Protein AF-A0A2M7GYN1-F1 (afdb_monomer_lite)

Organism: NCBI:txid2014291

Sequence (73 aa):
IPERAKYIRSIIAELERLHSHLLWMGLAGHFLGYDTVWMWSWKYREPVLDIMEAVTGNRQNYAMMKPGGVRRD

Radius of gyration: 14.6 Å; chains: 1; bounding box: 36×18×38 Å

pLDDT: mean 90.5, std 4.63, range [71.06, 95.38]

Foldseek 3Di:
DDPVLVVVVVVLVVLVVLLVVLCVQLVVCVVVVNNVSVVVSVVVNVVSQVVLCVFQVGSPCRCQDDPPGGPGD

InterPro domains:
  IPR001135 NADH-quinone oxidoreductase, subunit D [PF00346] (32-73)
  IPR029014 [NiFe]-hydrogenase, large subunit [G3DSA:1.10.645.10] (1-73)
  IPR029014 [NiFe]-hydrogenase, large subunit [SSF56762] (1-73)
  IPR052197 Complex I 49 kDa subunit-like [PTHR43485] (1-73)

Structure (mmCIF, N/CA/C/O backbone):
data_AF-A0A2M7GYN1-F1
#
_entry.id   AF-A0A2M7GYN1-F1
#
loop_
_atom_site.group_PDB
_atom_site.id
_at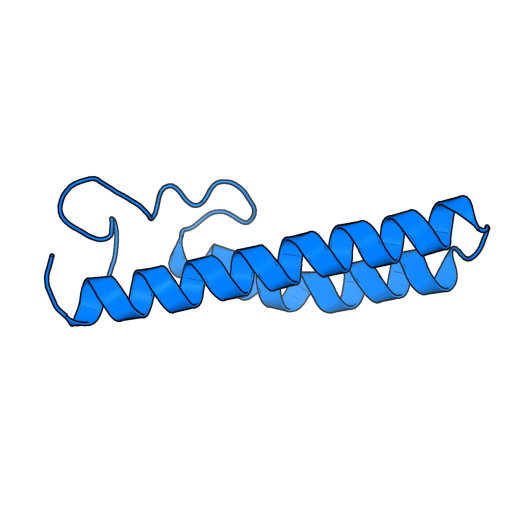om_site.type_symbol
_atom_site.label_atom_id
_atom_site.label_alt_id
_atom_site.label_comp_id
_atom_site.label_asym_id
_atom_site.label_entity_id
_atom_site.label_seq_id
_atom_site.pdbx_PDB_ins_code
_atom_site.Cartn_x
_atom_site.Cartn_y
_atom_site.Cartn_z
_atom_site.occupancy
_atom_site.B_iso_or_equiv
_atom_site.auth_seq_id
_atom_site.auth_comp_id
_atom_site.auth_asym_id
_atom_site.auth_atom_id
_atom_site.pdbx_PDB_model_num
ATOM 1 N N . ILE A 1 1 ? -11.970 -7.440 19.001 1.00 73.81 1 ILE A N 1
ATOM 2 C CA . ILE A 1 1 ? -11.812 -6.758 17.692 1.00 73.81 1 ILE A CA 1
ATOM 3 C C . ILE A 1 1 ? -13.119 -6.950 16.931 1.00 73.81 1 ILE A C 1
ATOM 5 O O . ILE A 1 1 ? -13.461 -8.111 16.709 1.00 73.81 1 ILE A O 1
ATOM 9 N N . PRO A 1 2 ? -13.848 -5.874 16.589 1.00 88.62 2 PRO A N 1
ATOM 10 C CA . PRO A 1 2 ? -15.061 -5.950 15.768 1.00 88.62 2 PRO A CA 1
ATOM 11 C C . PRO A 1 2 ? -14.797 -6.651 14.426 1.00 88.62 2 PRO A C 1
ATOM 13 O O . PRO A 1 2 ? -13.682 -6.567 13.912 1.00 88.62 2 PRO A O 1
ATOM 16 N N . GLU A 1 3 ? -15.791 -7.317 13.833 1.00 89.69 3 GLU A N 1
ATOM 17 C CA . GLU A 1 3 ? -15.610 -8.011 12.544 1.00 89.69 3 GLU A CA 1
ATOM 18 C C . GLU A 1 3 ? -15.148 -7.067 11.431 1.00 89.69 3 GLU A C 1
ATOM 20 O O . GLU A 1 3 ? -14.163 -7.366 10.758 1.00 89.69 3 GLU A O 1
ATOM 25 N N . ARG A 1 4 ? -15.751 -5.874 11.322 1.00 88.31 4 ARG A N 1
ATOM 26 C CA . ARG A 1 4 ? -15.339 -4.837 10.359 1.00 88.31 4 ARG A CA 1
ATOM 27 C C . ARG A 1 4 ? -13.853 -4.484 10.481 1.00 88.31 4 ARG A C 1
ATOM 29 O O . ARG A 1 4 ? -13.145 -4.411 9.480 1.00 88.31 4 ARG A O 1
ATOM 36 N N . ALA A 1 5 ? -13.348 -4.369 11.709 1.00 89.94 5 ALA A N 1
ATOM 37 C CA . ALA A 1 5 ? -11.937 -4.087 11.948 1.00 89.94 5 ALA A CA 1
ATOM 38 C C . ALA A 1 5 ? -11.025 -5.228 11.465 1.00 89.94 5 ALA A C 1
ATOM 40 O O . ALA A 1 5 ? -9.918 -4.953 11.018 1.00 89.94 5 ALA A O 1
ATOM 41 N N . LYS A 1 6 ? -11.456 -6.497 11.501 1.00 89.94 6 LYS A N 1
ATOM 42 C CA . LYS A 1 6 ? -10.660 -7.605 10.939 1.00 89.94 6 LYS A CA 1
ATOM 43 C C . LYS A 1 6 ? -10.518 -7.473 9.419 1.00 89.94 6 LYS A C 1
ATOM 45 O O . LYS A 1 6 ? -9.403 -7.608 8.923 1.00 89.94 6 LYS A O 1
ATOM 50 N N . TYR A 1 7 ? -11.603 -7.138 8.717 1.00 92.06 7 TYR A N 1
ATOM 51 C CA . TYR A 1 7 ? -11.591 -6.934 7.263 1.00 92.06 7 TYR A CA 1
ATOM 52 C C . TYR A 1 7 ? -10.730 -5.742 6.839 1.00 92.06 7 TYR A C 1
ATOM 54 O O . TYR A 1 7 ? -9.930 -5.849 5.913 1.00 92.06 7 TYR A O 1
ATOM 62 N N . ILE A 1 8 ? -10.836 -4.616 7.547 1.00 90.62 8 ILE A N 1
ATOM 63 C CA . ILE A 1 8 ? -10.010 -3.435 7.255 1.00 90.62 8 ILE A CA 1
ATOM 64 C C . ILE A 1 8 ? -8.528 -3.767 7.434 1.00 90.62 8 ILE A C 1
ATOM 66 O O . ILE A 1 8 ? -7.706 -3.440 6.582 1.00 90.62 8 ILE A O 1
ATOM 70 N N . ARG A 1 9 ? -8.180 -4.484 8.508 1.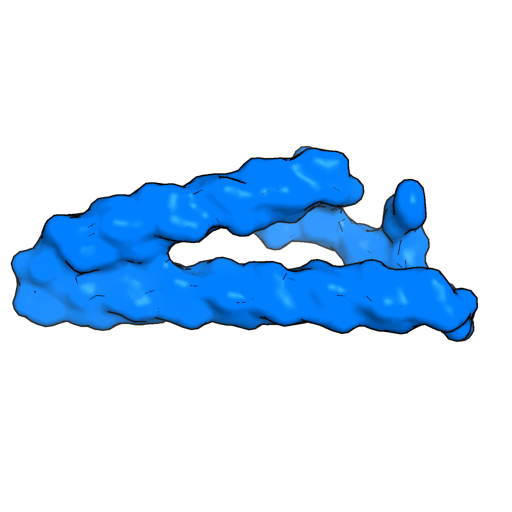00 90.69 9 ARG A N 1
ATOM 71 C CA . ARG A 1 9 ? -6.802 -4.923 8.747 1.00 90.69 9 ARG A CA 1
ATOM 72 C C . ARG A 1 9 ? -6.283 -5.852 7.653 1.00 90.69 9 ARG A C 1
ATOM 74 O O . ARG A 1 9 ? -5.147 -5.672 7.230 1.00 90.69 9 ARG A O 1
ATOM 81 N N . SER A 1 10 ? -7.084 -6.815 7.189 1.00 92.69 10 SER A N 1
ATOM 82 C CA . SER A 1 10 ? -6.660 -7.700 6.099 1.00 92.69 10 SER A CA 1
ATOM 83 C C . SER A 1 10 ? -6.455 -6.934 4.795 1.00 92.69 10 SER A C 1
ATOM 85 O O . SER A 1 10 ? -5.444 -7.137 4.138 1.00 92.69 10 SER A O 1
ATOM 87 N N . ILE A 1 11 ? -7.355 -6.005 4.453 1.00 91.62 11 ILE A N 1
ATOM 88 C CA . ILE A 1 11 ? -7.232 -5.198 3.229 1.00 91.62 11 ILE A CA 1
ATOM 89 C C . ILE A 1 11 ? -5.954 -4.353 3.267 1.00 91.62 11 ILE A C 1
ATOM 91 O O . ILE A 1 11 ? -5.179 -4.371 2.314 1.00 91.62 11 ILE A O 1
ATOM 95 N N . ILE A 1 12 ? -5.693 -3.663 4.380 1.00 91.44 12 ILE A N 1
ATOM 96 C CA . ILE A 1 12 ? -4.481 -2.846 4.539 1.00 91.44 12 ILE A CA 1
ATOM 97 C C . ILE A 1 12 ? -3.222 -3.714 4.458 1.00 91.44 12 ILE A C 1
ATOM 99 O O . ILE A 1 12 ? -2.274 -3.346 3.770 1.00 91.44 12 ILE A O 1
ATOM 103 N N . ALA A 1 13 ? -3.215 -4.881 5.107 1.00 92.25 13 ALA A N 1
ATOM 104 C CA . ALA A 1 13 ? -2.073 -5.791 5.066 1.00 92.25 13 ALA A CA 1
ATOM 105 C C . ALA A 1 13 ? -1.793 -6.325 3.647 1.00 92.25 13 ALA A C 1
ATOM 107 O O . ALA A 1 13 ? -0.634 -6.464 3.259 1.00 92.25 13 ALA A O 1
ATOM 108 N N . GLU A 1 14 ? -2.829 -6.599 2.850 1.00 93.56 14 GLU A N 1
ATOM 109 C CA . GLU A 1 14 ? -2.655 -7.020 1.454 1.00 93.56 14 GLU A CA 1
ATOM 110 C C . GLU A 1 14 ? -2.174 -5.878 0.549 1.00 93.56 14 GLU A C 1
ATOM 112 O O . GLU A 1 14 ? -1.320 -6.092 -0.314 1.00 93.56 14 GLU A O 1
ATOM 117 N N . LEU A 1 15 ? -2.642 -4.647 0.777 1.00 91.94 15 LEU A N 1
ATOM 118 C CA . LEU A 1 15 ? -2.121 -3.473 0.071 1.00 91.94 15 LEU A CA 1
ATOM 119 C C . LEU A 1 15 ? -0.645 -3.218 0.412 1.00 91.94 15 LEU A C 1
ATOM 121 O O . LEU A 1 15 ? 0.148 -2.958 -0.493 1.00 91.94 15 LEU A O 1
ATOM 125 N N . GLU A 1 16 ? -0.244 -3.360 1.681 1.00 92.25 16 GLU A N 1
ATOM 126 C CA . GLU A 1 16 ? 1.172 -3.310 2.078 1.00 92.25 16 GLU A CA 1
ATOM 127 C C . GLU A 1 16 ? 1.998 -4.423 1.421 1.00 92.25 16 GLU A C 1
ATOM 129 O O . GLU A 1 16 ? 3.127 -4.185 0.981 1.00 92.25 16 GLU A O 1
ATOM 134 N N . ARG A 1 17 ? 1.439 -5.634 1.304 1.00 93.94 17 ARG A N 1
ATOM 135 C CA . ARG A 1 17 ? 2.100 -6.750 0.620 1.00 93.94 17 ARG A CA 1
ATOM 136 C C . ARG A 1 17 ? 2.373 -6.402 -0.841 1.00 93.94 17 ARG A C 1
ATOM 138 O O . ARG A 1 17 ? 3.524 -6.497 -1.266 1.00 93.94 17 ARG A O 1
ATOM 145 N N . LEU A 1 18 ? 1.358 -5.971 -1.593 1.00 92.81 18 LEU A N 1
ATOM 146 C CA . LEU A 1 18 ? 1.503 -5.568 -3.000 1.00 92.81 18 LEU A CA 1
ATOM 147 C C . LEU A 1 18 ? 2.532 -4.448 -3.158 1.00 92.81 18 LEU A C 1
ATOM 149 O O . LEU A 1 18 ? 3.419 -4.515 -4.008 1.00 92.81 18 LEU A O 1
ATOM 153 N N . HIS A 1 19 ? 2.450 -3.453 -2.283 1.00 91.38 19 HIS A N 1
ATOM 154 C CA . HIS A 1 19 ? 3.368 -2.330 -2.234 1.00 91.38 19 HIS A CA 1
ATOM 155 C C . HIS A 1 19 ? 4.834 -2.752 -2.026 1.00 91.38 19 HIS A C 1
ATOM 157 O O . HIS A 1 19 ? 5.727 -2.229 -2.695 1.00 91.38 19 HIS A O 1
ATOM 163 N N . SER A 1 20 ? 5.082 -3.714 -1.131 1.00 93.44 20 SER A N 1
ATOM 164 C CA . SER A 1 20 ? 6.412 -4.278 -0.871 1.00 93.44 20 SER A CA 1
ATOM 165 C C . SER A 1 20 ? 6.937 -5.101 -2.055 1.00 93.44 20 SER A C 1
ATOM 167 O O . SER A 1 2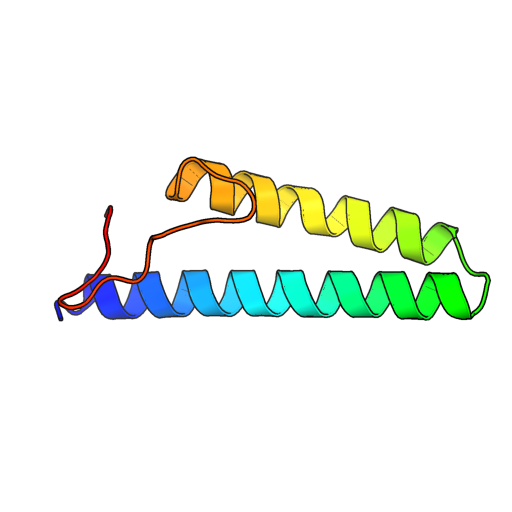0 ? 8.096 -4.963 -2.445 1.00 93.44 20 SER A O 1
ATOM 169 N N . HIS A 1 21 ? 6.081 -5.910 -2.688 1.00 94.06 21 HIS A N 1
ATOM 170 C CA . HIS A 1 21 ? 6.487 -6.741 -3.828 1.00 94.06 21 HIS A CA 1
ATOM 171 C C . HIS A 1 21 ? 6.786 -5.904 -5.078 1.00 94.06 21 HIS A C 1
ATOM 173 O O . HIS A 1 21 ? 7.750 -6.196 -5.782 1.00 94.06 21 HIS A O 1
ATOM 179 N N . LEU A 1 22 ? 6.020 -4.838 -5.336 1.00 93.88 22 LEU A N 1
ATOM 180 C CA . LEU A 1 22 ? 6.301 -3.899 -6.430 1.00 93.88 22 LEU A CA 1
ATOM 181 C C . LEU A 1 22 ? 7.624 -3.154 -6.224 1.00 93.88 22 LEU A C 1
ATOM 183 O O . LEU A 1 22 ? 8.377 -2.971 -7.178 1.00 93.88 22 LEU A O 1
ATOM 187 N N . LEU A 1 23 ? 7.934 -2.771 -4.980 1.00 94.06 23 LEU A N 1
ATOM 188 C CA . LEU A 1 23 ? 9.223 -2.167 -4.635 1.00 94.06 23 LEU A CA 1
ATOM 189 C C . LEU A 1 23 ? 10.380 -3.117 -4.982 1.00 94.06 23 LEU A C 1
ATOM 191 O O . LEU A 1 23 ? 11.328 -2.719 -5.657 1.00 94.06 23 LEU A O 1
ATOM 195 N N . TRP A 1 24 ? 10.274 -4.381 -4.563 1.00 94.94 24 TRP A N 1
ATOM 196 C CA . TRP A 1 24 ? 11.275 -5.409 -4.853 1.00 94.94 24 TRP A CA 1
ATOM 197 C C . TRP A 1 24 ? 11.398 -5.724 -6.344 1.00 94.94 24 TRP A C 1
ATOM 199 O O . TRP A 1 24 ? 12.513 -5.863 -6.839 1.00 94.94 24 TRP A O 1
ATOM 209 N N . MET A 1 25 ? 10.279 -5.798 -7.069 1.00 93.44 25 MET A N 1
ATOM 210 C CA . MET A 1 25 ? 10.270 -6.012 -8.519 1.00 93.44 25 MET A CA 1
ATOM 211 C C . MET A 1 25 ? 11.007 -4.888 -9.251 1.00 93.44 25 MET A C 1
ATOM 213 O O . MET A 1 25 ? 11.859 -5.160 -10.098 1.00 93.44 25 MET A O 1
ATOM 217 N N . GLY A 1 26 ? 10.716 -3.633 -8.901 1.00 94.50 26 GLY A N 1
ATOM 218 C CA . GLY A 1 26 ? 11.414 -2.493 -9.479 1.00 94.50 26 GLY A CA 1
ATOM 219 C C . GLY A 1 26 ? 12.905 -2.557 -9.176 1.00 94.50 26 GLY A C 1
ATOM 220 O O . GLY A 1 26 ? 13.717 -2.434 -10.092 1.00 94.50 26 GLY A O 1
ATOM 221 N N . LEU A 1 27 ? 13.268 -2.794 -7.912 1.00 95.38 27 LEU A N 1
ATOM 222 C CA . LEU A 1 27 ? 14.663 -2.857 -7.475 1.00 95.38 27 LEU A CA 1
ATOM 223 C C . LEU A 1 27 ? 15.446 -3.966 -8.196 1.00 95.38 27 LEU A C 1
ATOM 225 O O . LEU A 1 27 ? 16.569 -3.737 -8.640 1.00 95.38 27 LEU A O 1
ATOM 229 N N . ALA A 1 28 ? 14.837 -5.141 -8.373 1.00 94.75 28 ALA A N 1
ATOM 230 C CA . ALA A 1 28 ? 15.415 -6.225 -9.161 1.00 94.75 28 ALA A CA 1
ATOM 231 C C . ALA A 1 28 ? 15.637 -5.809 -10.626 1.00 94.75 28 ALA A C 1
ATOM 233 O O . ALA A 1 28 ? 16.700 -6.075 -11.183 1.00 94.75 28 ALA A O 1
ATOM 234 N N . GLY A 1 29 ? 14.672 -5.106 -11.232 1.00 93.44 29 GLY A N 1
ATOM 235 C CA . GLY A 1 29 ? 14.811 -4.541 -12.576 1.00 93.44 29 GLY A CA 1
ATOM 236 C C . GLY A 1 29 ? 15.969 -3.546 -12.685 1.00 93.44 29 GLY A C 1
ATOM 237 O O . GLY A 1 29 ? 16.769 -3.644 -13.613 1.00 93.44 29 GLY A O 1
ATOM 238 N N . HIS A 1 30 ? 16.112 -2.649 -11.708 1.00 95.19 30 HIS A N 1
ATOM 239 C CA . HIS A 1 30 ? 17.196 -1.664 -11.668 1.00 95.19 30 HIS A CA 1
ATOM 240 C C . HIS A 1 30 ? 18.579 -2.321 -11.540 1.00 95.19 30 HIS A C 1
ATOM 242 O O . HIS A 1 30 ? 19.488 -1.983 -12.293 1.00 95.19 30 HIS A O 1
ATOM 248 N N . PHE A 1 31 ? 18.739 -3.319 -10.662 1.00 94.69 31 PHE A N 1
ATOM 249 C CA . PHE A 1 31 ? 20.017 -4.033 -10.522 1.00 94.69 31 PHE A CA 1
ATOM 250 C C . PHE A 1 31 ? 20.420 -4.828 -11.769 1.00 94.69 31 PHE A C 1
ATOM 252 O O . PHE A 1 31 ? 21.608 -5.031 -12.006 1.00 94.69 31 PHE A O 1
ATOM 259 N N . LEU A 1 32 ? 19.450 -5.253 -12.579 1.00 94.62 32 LEU A N 1
ATOM 260 C CA . LEU A 1 32 ? 19.695 -5.882 -13.879 1.00 94.62 32 LEU A CA 1
ATOM 261 C C . LEU A 1 32 ? 19.972 -4.863 -15.003 1.00 94.62 32 LEU A C 1
ATOM 263 O O . LEU A 1 32 ? 20.242 -5.272 -16.130 1.00 94.62 32 LEU A O 1
ATOM 267 N N . GLY A 1 33 ? 19.907 -3.556 -14.719 1.00 92.56 33 GLY A N 1
ATOM 268 C CA . GLY A 1 33 ? 20.106 -2.473 -15.689 1.00 92.56 33 GLY A CA 1
ATOM 269 C C . GLY A 1 33 ? 18.850 -2.069 -16.472 1.00 92.56 33 GLY A C 1
ATOM 270 O O . GLY A 1 33 ? 18.945 -1.311 -17.434 1.00 92.56 33 GLY A O 1
ATOM 271 N N . TYR A 1 34 ? 17.664 -2.555 -16.087 1.00 93.31 34 TYR A N 1
ATOM 272 C CA . TYR A 1 34 ? 16.388 -2.238 -16.738 1.00 93.31 34 TYR A CA 1
ATOM 273 C C . TYR A 1 34 ? 15.626 -1.126 -16.004 1.00 93.31 34 TYR A C 1
ATOM 275 O O . TYR A 1 34 ? 14.618 -1.362 -15.330 1.00 93.31 34 TYR A O 1
ATOM 283 N N . ASP A 1 35 ? 16.047 0.122 -16.213 1.00 92.25 35 ASP A N 1
ATOM 284 C CA . ASP A 1 35 ? 15.428 1.297 -15.577 1.00 92.25 35 ASP A CA 1
ATOM 285 C C . ASP A 1 35 ? 13.967 1.533 -15.996 1.00 92.25 35 ASP A C 1
ATOM 287 O O . ASP A 1 35 ? 13.176 2.110 -15.250 1.00 92.25 35 ASP A O 1
ATOM 291 N N . THR A 1 36 ? 13.552 1.031 -17.163 1.00 93.19 36 THR A N 1
ATOM 292 C CA . THR A 1 36 ? 12.141 1.116 -17.587 1.00 93.19 36 THR A CA 1
ATOM 293 C C . THR A 1 36 ? 11.227 0.307 -16.660 1.00 93.19 36 THR A C 1
ATOM 295 O O . THR A 1 36 ? 10.148 0.773 -16.294 1.00 93.19 36 THR A O 1
ATOM 298 N N . VAL A 1 37 ? 11.672 -0.878 -16.219 1.00 92.19 37 VAL A N 1
ATOM 299 C CA . VAL A 1 37 ? 10.918 -1.735 -15.285 1.00 92.19 37 VAL A CA 1
ATOM 300 C C . VAL A 1 37 ? 10.851 -1.090 -13.904 1.00 92.19 37 VAL A C 1
ATOM 302 O O . VAL A 1 37 ? 9.800 -1.126 -13.260 1.00 92.19 37 VAL A O 1
ATOM 305 N N . TRP A 1 38 ? 11.936 -0.439 -13.478 1.00 93.50 38 TRP A N 1
ATOM 306 C CA . TRP A 1 38 ? 11.956 0.383 -12.269 1.00 93.50 38 TRP A CA 1
ATOM 307 C C . TRP A 1 38 ? 10.892 1.488 -12.322 1.00 93.50 38 TRP A C 1
ATOM 309 O O . TRP A 1 38 ? 10.023 1.556 -11.449 1.00 93.50 38 TRP A O 1
ATOM 319 N N . MET A 1 39 ? 10.889 2.295 -13.388 1.00 94.81 39 MET A N 1
ATOM 320 C CA . MET A 1 39 ? 9.926 3.390 -13.550 1.00 94.81 39 MET A CA 1
ATOM 321 C C . MET A 1 39 ? 8.476 2.897 -13.623 1.00 94.81 39 MET A C 1
ATOM 323 O O . MET A 1 39 ? 7.582 3.515 -13.041 1.00 94.81 39 MET A O 1
ATOM 327 N N . TRP A 1 40 ? 8.221 1.777 -14.302 1.00 94.44 40 TRP A N 1
ATOM 328 C CA . TRP A 1 40 ? 6.884 1.180 -14.353 1.00 94.44 40 TRP A CA 1
ATOM 329 C C . TRP A 1 40 ? 6.435 0.664 -12.989 1.00 94.44 40 TRP A C 1
ATOM 331 O O . TRP A 1 40 ? 5.308 0.941 -12.584 1.00 94.44 40 TRP A O 1
ATOM 341 N N . SER A 1 41 ? 7.313 -0.014 -12.250 1.00 94.56 41 SER A N 1
ATOM 342 C CA . SER A 1 41 ? 7.004 -0.509 -10.902 1.00 94.56 41 SER A CA 1
ATOM 343 C C . SER A 1 41 ? 6.624 0.636 -9.959 1.00 94.56 41 SER A C 1
ATOM 345 O O . SER A 1 41 ? 5.662 0.515 -9.203 1.00 94.56 41 SER A O 1
ATOM 347 N N . TRP A 1 42 ? 7.306 1.784 -10.064 1.00 92.12 42 TRP A N 1
ATOM 348 C CA . TRP A 1 42 ? 6.952 2.996 -9.317 1.00 92.12 42 TRP A CA 1
ATOM 349 C C . TRP A 1 42 ? 5.608 3.574 -9.755 1.00 92.12 42 TRP A C 1
ATOM 351 O O . TRP A 1 42 ? 4.764 3.848 -8.906 1.00 92.12 42 TRP A O 1
ATOM 361 N N . LYS A 1 43 ? 5.359 3.681 -11.066 1.00 94.69 43 LYS A N 1
ATOM 362 C CA . LYS A 1 43 ? 4.072 4.154 -11.599 1.00 94.69 43 LYS A CA 1
ATOM 363 C C . LYS A 1 43 ? 2.892 3.320 -11.091 1.00 94.69 43 LYS A C 1
ATOM 365 O O . LYS A 1 43 ? 1.866 3.884 -10.730 1.00 94.69 43 LYS A O 1
ATOM 370 N N . TYR A 1 44 ? 3.023 1.995 -11.052 1.00 92.81 44 TYR A N 1
ATOM 371 C CA . TYR A 1 44 ? 1.958 1.112 -10.556 1.00 92.81 44 TYR A CA 1
ATOM 372 C C . TYR A 1 44 ? 1.835 1.102 -9.027 1.00 92.81 44 TYR A C 1
ATOM 374 O O . TYR A 1 44 ? 0.793 0.717 -8.499 1.00 92.81 44 TYR A O 1
ATOM 382 N N . ARG A 1 45 ? 2.867 1.555 -8.307 1.00 94.38 45 ARG A N 1
ATOM 383 C CA . ARG A 1 45 ? 2.844 1.720 -6.849 1.00 94.38 45 ARG A CA 1
ATOM 384 C C . ARG A 1 45 ? 2.111 2.996 -6.415 1.00 94.38 45 ARG A C 1
ATOM 386 O O . ARG A 1 45 ? 1.556 3.002 -5.319 1.00 94.38 45 ARG A O 1
ATOM 393 N N . GLU A 1 46 ? 2.056 4.032 -7.255 1.00 93.94 46 GLU A N 1
ATOM 394 C CA . GLU A 1 46 ? 1.394 5.314 -6.942 1.00 93.94 46 GLU A CA 1
ATOM 395 C C . GLU A 1 46 ? -0.103 5.182 -6.590 1.00 93.94 46 GLU A C 1
ATOM 397 O O . GLU A 1 46 ? -0.487 5.653 -5.522 1.00 93.94 46 GLU A O 1
ATOM 402 N N . PRO A 1 47 ? -0.954 4.461 -7.347 1.00 93.88 47 PRO A N 1
ATOM 403 C CA . PRO A 1 47 ? -2.361 4.302 -6.966 1.00 93.88 47 PRO A CA 1
ATOM 404 C C . PRO A 1 47 ? -2.553 3.620 -5.605 1.00 93.88 47 PRO A C 1
ATOM 406 O O . PRO A 1 47 ? -3.472 3.949 -4.860 1.00 93.88 47 PRO A O 1
ATOM 409 N N . VAL A 1 48 ? -1.674 2.673 -5.254 1.00 92.50 48 VAL A N 1
ATOM 410 C CA . VAL A 1 48 ? -1.706 2.004 -3.943 1.00 92.50 48 VAL A CA 1
ATOM 411 C C . VAL A 1 48 ? -1.363 2.997 -2.833 1.00 92.50 48 VAL A C 1
ATOM 413 O O . VAL A 1 48 ? -2.000 2.991 -1.782 1.00 92.50 48 VAL A O 1
ATOM 416 N N . LEU A 1 49 ? -0.382 3.868 -3.074 1.00 92.62 49 LEU A N 1
ATOM 417 C CA . LEU A 1 49 ? 0.007 4.934 -2.154 1.00 92.62 49 LEU A CA 1
ATOM 418 C C . LEU A 1 49 ? -1.105 5.960 -1.945 1.00 92.62 49 LEU A C 1
ATOM 420 O O . LEU A 1 49 ? -1.349 6.345 -0.804 1.00 92.62 49 LEU A O 1
ATOM 424 N N . ASP A 1 50 ? -1.796 6.351 -3.013 1.00 94.19 50 ASP A N 1
ATOM 425 C CA . ASP A 1 50 ? -2.902 7.308 -2.945 1.00 94.19 50 ASP A CA 1
ATOM 426 C C . ASP A 1 50 ? -4.089 6.736 -2.151 1.00 94.19 50 ASP A C 1
ATOM 428 O O . ASP A 1 50 ? -4.687 7.431 -1.329 1.00 94.19 50 ASP A O 1
ATOM 432 N N . ILE A 1 51 ? -4.391 5.440 -2.315 1.00 91.31 51 ILE A N 1
ATOM 433 C CA . ILE A 1 51 ? -5.408 4.748 -1.505 1.00 91.31 51 ILE A CA 1
ATOM 434 C C . ILE A 1 51 ? -4.994 4.720 -0.031 1.00 91.31 51 ILE A C 1
ATOM 436 O O . ILE A 1 51 ? -5.804 5.010 0.853 1.00 91.31 51 ILE A O 1
ATOM 440 N N . MET A 1 52 ? -3.735 4.386 0.254 1.00 90.06 52 MET A N 1
ATOM 441 C CA . MET A 1 52 ? -3.240 4.360 1.630 1.00 90.06 52 MET A CA 1
ATOM 442 C C . MET A 1 52 ? -3.259 5.750 2.277 1.00 90.06 52 MET A C 1
ATOM 444 O O . MET A 1 52 ? -3.613 5.876 3.452 1.00 90.06 52 MET A O 1
ATOM 448 N N . GLU A 1 53 ? -2.935 6.795 1.517 1.00 91.75 53 GLU A N 1
ATOM 449 C CA . GLU A 1 53 ? -3.017 8.183 1.963 1.00 91.75 53 GLU A CA 1
ATOM 450 C C . GLU A 1 53 ? -4.461 8.593 2.255 1.00 91.75 53 GLU A C 1
ATOM 452 O O . GLU A 1 53 ? -4.726 9.140 3.325 1.00 91.75 53 GLU A O 1
ATOM 457 N N . ALA A 1 54 ? -5.407 8.252 1.377 1.00 90.44 54 ALA A N 1
ATOM 458 C CA . ALA A 1 54 ? -6.824 8.538 1.587 1.00 90.44 54 ALA A CA 1
ATOM 459 C C . ALA A 1 54 ? -7.372 7.892 2.873 1.00 90.44 54 ALA A C 1
ATOM 461 O O . ALA A 1 54 ? -8.173 8.497 3.586 1.00 90.44 54 ALA A O 1
ATOM 462 N N . VAL A 1 55 ? -6.918 6.679 3.203 1.00 87.38 55 VAL A N 1
ATOM 463 C CA . VAL A 1 55 ? -7.379 5.938 4.390 1.00 87.38 55 VAL A CA 1
ATOM 464 C C . VAL A 1 55 ? -6.693 6.414 5.675 1.00 87.38 55 VAL A C 1
ATOM 466 O O . VAL A 1 55 ? -7.322 6.527 6.730 1.00 87.38 55 VAL A O 1
ATOM 469 N N . THR A 1 56 ? -5.386 6.667 5.624 1.00 85.38 56 THR A N 1
ATOM 470 C CA . THR A 1 56 ? -4.554 6.802 6.835 1.00 85.38 56 THR A CA 1
ATOM 471 C C . THR A 1 56 ? -4.058 8.230 7.068 1.00 85.38 56 THR A C 1
ATOM 473 O O . THR A 1 56 ? -3.690 8.582 8.191 1.00 85.38 56 THR A O 1
ATOM 476 N N . GLY A 1 57 ? -4.089 9.071 6.033 1.00 87.44 57 GLY A N 1
ATOM 477 C CA . GLY A 1 57 ? -3.500 10.409 6.001 1.00 87.44 57 GLY A CA 1
ATOM 478 C C . GLY A 1 57 ? -1.991 10.423 5.742 1.00 87.44 57 GLY A C 1
ATOM 479 O O . GLY A 1 57 ? -1.379 11.484 5.826 1.00 87.44 57 GLY A O 1
ATOM 480 N N . ASN A 1 58 ? -1.365 9.269 5.481 1.00 88.81 58 ASN A N 1
ATOM 481 C CA . ASN A 1 58 ? 0.057 9.174 5.165 1.00 88.81 58 ASN A CA 1
ATOM 482 C C . ASN A 1 58 ? 0.308 8.096 4.099 1.00 88.81 58 ASN A C 1
ATOM 484 O O . ASN A 1 58 ? -0.356 7.066 4.065 1.00 88.81 58 ASN A O 1
ATOM 488 N N . ARG A 1 59 ? 1.305 8.319 3.244 1.00 87.31 59 ARG A N 1
ATOM 489 C CA . ARG A 1 59 ? 1.668 7.413 2.147 1.00 87.31 59 ARG A CA 1
ATOM 490 C C . ARG A 1 59 ? 2.479 6.196 2.595 1.00 87.31 59 ARG A C 1
ATOM 492 O O . ARG A 1 59 ? 2.515 5.208 1.880 1.00 87.31 59 ARG A O 1
ATOM 499 N N . GLN A 1 60 ? 3.180 6.249 3.727 1.00 85.00 60 GLN A N 1
ATOM 500 C CA . GLN A 1 60 ? 4.089 5.171 4.160 1.00 85.00 60 GLN A CA 1
ATOM 501 C C . GLN A 1 60 ? 3.874 4.762 5.617 1.00 85.00 60 GLN A C 1
ATOM 503 O O . GLN A 1 60 ? 3.944 3.583 5.949 1.00 85.00 60 GLN A O 1
ATOM 508 N N . ASN A 1 61 ? 3.595 5.730 6.490 1.00 87.56 61 ASN A N 1
ATOM 509 C CA . ASN A 1 61 ? 3.457 5.495 7.925 1.00 87.56 61 ASN A CA 1
ATOM 510 C C . ASN A 1 61 ? 1.989 5.571 8.341 1.00 87.56 61 ASN A C 1
ATOM 512 O O . ASN A 1 61 ? 1.497 6.613 8.769 1.00 87.56 61 ASN A O 1
ATOM 516 N N . TYR A 1 62 ? 1.292 4.446 8.226 1.00 84.19 62 TYR A N 1
ATOM 517 C CA . TYR A 1 62 ? -0.170 4.388 8.306 1.00 84.19 62 TYR A CA 1
ATOM 518 C C . TYR A 1 62 ? -0.737 4.471 9.730 1.00 84.19 62 TYR A C 1
ATOM 520 O O . TYR A 1 62 ? -1.859 4.928 9.932 1.00 84.19 62 TYR A O 1
ATOM 528 N N . ALA A 1 63 ? 0.005 3.988 10.737 1.00 86.81 63 ALA A N 1
ATOM 529 C CA . ALA A 1 63 ? -0.419 3.928 12.147 1.00 86.81 63 ALA A CA 1
ATOM 530 C C . ALA A 1 63 ? -1.858 3.386 12.368 1.00 86.81 63 ALA A C 1
ATOM 532 O O . ALA A 1 63 ? -2.535 3.769 13.329 1.00 86.81 63 ALA A O 1
ATOM 533 N N . MET A 1 64 ? -2.325 2.514 11.467 1.00 84.75 64 MET A N 1
ATOM 534 C CA . MET A 1 64 ? -3.727 2.101 11.363 1.00 84.75 64 MET A CA 1
ATOM 535 C C . MET A 1 64 ? -4.037 0.850 12.193 1.00 84.75 64 MET A C 1
ATOM 537 O O . MET A 1 64 ? -5.132 0.703 12.737 1.00 84.75 64 MET A O 1
ATOM 541 N N . MET A 1 65 ? -3.036 -0.016 12.357 1.00 86.94 65 MET A N 1
ATOM 542 C CA . MET A 1 65 ? -3.068 -1.191 13.225 1.00 86.94 65 MET A CA 1
ATOM 543 C C . MET A 1 65 ? -2.831 -0.767 14.681 1.00 86.94 65 MET A C 1
ATOM 545 O O . MET A 1 65 ? -1.715 -0.409 15.056 1.00 86.94 65 MET A O 1
ATOM 549 N N . LYS A 1 66 ? -3.868 -0.803 15.527 1.00 87.62 66 LYS A N 1
ATOM 550 C CA . LYS A 1 66 ? -3.758 -0.488 16.966 1.00 87.62 66 LYS A CA 1
ATOM 551 C C . LYS A 1 66 ? -4.289 -1.639 17.825 1.00 87.62 66 LYS A C 1
ATOM 553 O O . LYS A 1 66 ? -5.247 -2.298 17.412 1.00 87.62 66 LYS A O 1
ATOM 558 N N . PRO A 1 67 ? -3.727 -1.902 19.021 1.00 84.31 67 PRO A N 1
ATOM 559 C CA . PRO A 1 67 ? -4.322 -2.847 19.966 1.00 84.3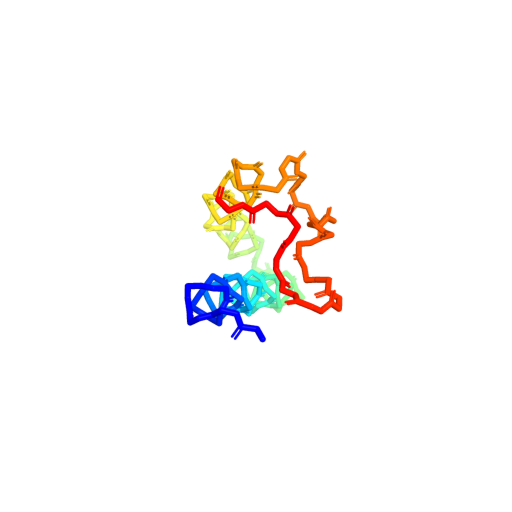1 67 PRO A CA 1
ATOM 560 C C . PRO A 1 67 ? -5.803 -2.507 20.197 1.00 84.31 67 PRO A C 1
ATOM 562 O O . PRO A 1 67 ? -6.143 -1.346 20.395 1.00 84.31 67 PRO A O 1
ATOM 565 N N . GLY A 1 68 ? -6.688 -3.500 20.091 1.00 84.44 68 GLY A N 1
ATOM 566 C CA . GLY A 1 68 ? -8.144 -3.311 20.184 1.00 84.44 68 GLY A CA 1
ATOM 567 C C . GLY A 1 68 ? -8.896 -3.198 18.846 1.00 84.44 68 GLY A C 1
ATOM 568 O O . GLY A 1 68 ? -10.053 -3.615 18.785 1.00 84.44 68 GLY A O 1
ATOM 569 N N . GLY A 1 69 ? -8.260 -2.761 17.750 1.00 87.38 69 GLY A N 1
ATOM 570 C CA . GLY A 1 69 ? -8.945 -2.630 16.454 1.00 87.38 69 GLY A CA 1
ATOM 571 C C . GLY A 1 69 ? -8.186 -1.828 15.395 1.00 87.38 69 GLY A C 1
ATOM 572 O O . GLY A 1 69 ? -7.003 -2.064 15.146 1.00 87.38 69 GLY A O 1
ATOM 573 N N . VAL A 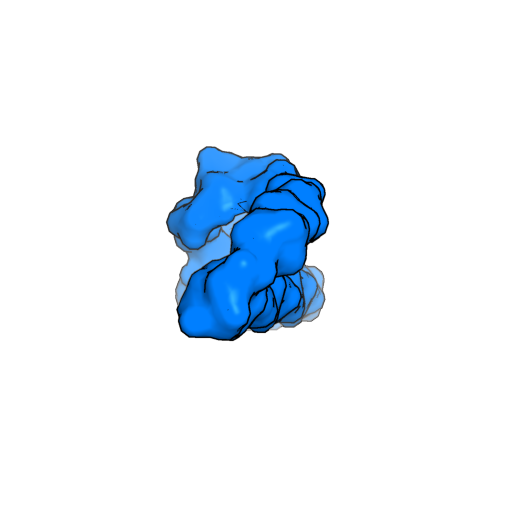1 70 ? -8.874 -0.910 14.731 1.00 88.06 70 VAL A N 1
ATOM 574 C CA . VAL A 1 70 ? -8.289 0.013 13.748 1.00 88.06 70 VAL A CA 1
ATOM 575 C C . VAL A 1 70 ? -8.367 1.438 14.283 1.00 88.06 70 VAL A C 1
ATOM 577 O O . VAL A 1 70 ? -9.247 1.747 15.082 1.00 88.06 70 VAL A O 1
ATOM 580 N N . ARG A 1 71 ? -7.407 2.290 13.908 1.00 84.38 71 ARG A N 1
ATOM 581 C CA . ARG A 1 71 ? -7.355 3.685 14.383 1.00 84.38 71 ARG A CA 1
ATOM 582 C C . ARG A 1 71 ? -8.495 4.535 13.821 1.00 84.38 71 ARG A C 1
ATOM 584 O O . ARG A 1 71 ? -9.020 5.388 14.529 1.00 84.38 71 ARG A O 1
ATOM 591 N N . ARG A 1 72 ? -8.806 4.342 12.543 1.00 78.19 72 ARG A N 1
ATOM 592 C CA . ARG A 1 72 ? -9.894 4.994 11.811 1.00 78.19 72 ARG A CA 1
ATOM 593 C C . ARG A 1 72 ? -10.706 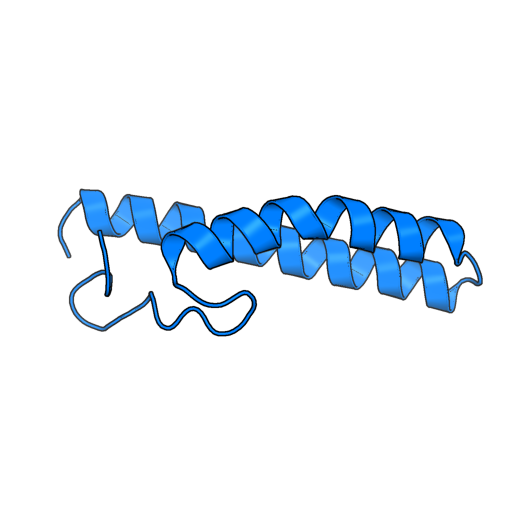3.913 11.104 1.00 78.19 72 ARG A C 1
ATOM 595 O O . ARG A 1 72 ? -10.189 2.823 10.865 1.00 78.19 72 ARG A O 1
ATOM 602 N N . ASP A 1 73 ? -11.967 4.202 10.845 1.00 71.06 73 ASP A N 1
ATOM 603 C CA . ASP A 1 73 ? -12.949 3.299 10.244 1.00 71.06 73 ASP A CA 1
ATOM 604 C C . ASP A 1 73 ? -13.698 4.021 9.121 1.00 71.06 73 ASP A C 1
ATOM 606 O O . ASP A 1 73 ? -13.774 5.268 9.211 1.00 71.06 73 ASP A O 1
#

Secondary structure (DSSP, 8-state):
--HHHHHHHHHHHHHHHHHHHHHHHHHHHHHTT-HHHHHHHHHHHHHHHHHHHHHHS-SS----EETTEES--